Protein AF-A0A5E4M4L8-F1 (afdb_monomer)

pLDDT: mean 80.06, std 12.71, range [44.66, 93.12]

Radius of gyration: 20.58 Å; Cα contacts (8 Å, |Δi|>4): 94; chains: 1; bounding box: 74×21×53 Å

Solvent-accessible surface area (backbone atoms only — not comparable to full-atom values): 5946 Å² total; per-residue (Å²): 130,70,73,65,58,58,52,53,52,49,52,53,49,51,54,51,54,71,70,61,71,71,67,41,76,49,77,44,88,47,55,73,84,46,49,62,66,52,31,33,75,94,40,48,48,40,50,48,50,25,64,76,46,62,34,47,77,48,72,67,58,92,88,50,89,60,41,47,31,41,40,36,24,49,65,78,34,50,58,52,50,54,51,52,53,49,53,54,44,53,54,49,54,53,51,56,57,59,65,67,67,78,120

Secondary structure (DSSP, 8-state):
--HHHHHHHHHHHHHHHHHS---EEEEEE--HHHHHHHH-GGGHHHHHHHHHHT-EEEPPPTTS---EEEEEE-HHHHHHHHHHHHHHHHHHHHHHHHHHT--

Sequence (103 aa):
MSSSSDEEELLLLYAVIESRQKEKRIWLDVPVKYRRSIIGINGETVRKLCSTFKVQIVIPPKEEYENTIKITGPQQNLEQVVKEIKTLMENFDNKQALEIQVF

Structure (mmCIF, N/CA/C/O backbone):
data_AF-A0A5E4M4L8-F1
#
_entry.id   AF-A0A5E4M4L8-F1
#
loop_
_atom_site.group_PDB
_atom_site.id
_atom_site.type_symbol
_atom_site.label_atom_id
_atom_site.label_alt_id
_atom_site.label_comp_id
_atom_site.label_asym_id
_atom_site.label_entity_id
_atom_site.label_seq_id
_atom_site.pdbx_PDB_ins_code
_atom_site.Cartn_x
_atom_site.Cartn_y
_atom_site.Cartn_z
_atom_site.occupancy
_atom_site.B_iso_or_equiv
_atom_site.auth_seq_id
_atom_site.auth_comp_id
_atom_site.auth_asym_id
_atom_site.auth_atom_id
_atom_site.pdbx_PDB_model_num
ATOM 1 N N . MET A 1 1 ? -43.491 5.926 31.623 1.00 51.62 1 MET A N 1
ATOM 2 C CA . MET A 1 1 ? -42.213 5.284 32.010 1.00 51.62 1 MET A CA 1
ATOM 3 C C . MET A 1 1 ? -41.616 4.431 30.889 1.00 51.62 1 MET A C 1
ATOM 5 O O . MET A 1 1 ? -40.439 4.140 30.979 1.00 51.62 1 MET A O 1
ATOM 9 N N . SER A 1 2 ? -42.362 4.072 29.834 1.00 54.25 2 SER A N 1
ATOM 10 C CA . SER A 1 2 ? -41.852 3.278 28.700 1.00 54.25 2 SER A CA 1
ATOM 11 C C . SER A 1 2 ? -41.014 4.063 27.679 1.00 54.25 2 SER A C 1
ATOM 13 O O . SER A 1 2 ? -40.157 3.480 27.039 1.00 54.25 2 SER A O 1
ATOM 15 N N . SER A 1 3 ? -41.185 5.385 27.575 1.00 59.22 3 SER A N 1
ATOM 16 C CA . SER A 1 3 ? -40.551 6.191 26.518 1.00 59.22 3 SER A CA 1
ATOM 17 C C . SER A 1 3 ? -39.031 6.365 26.640 1.00 59.22 3 SER A C 1
ATOM 19 O O . SER A 1 3 ? -38.395 6.714 25.658 1.00 59.22 3 SER A O 1
ATOM 21 N N . SER A 1 4 ? -38.436 6.136 27.819 1.00 62.19 4 SER A N 1
ATOM 22 C CA . SER A 1 4 ? -36.994 6.353 28.030 1.00 62.19 4 SER A CA 1
ATOM 23 C C . SER A 1 4 ? -36.136 5.153 27.610 1.00 62.19 4 SER A C 1
ATOM 25 O O . SER A 1 4 ? -34.988 5.345 27.233 1.00 62.19 4 SER A O 1
ATOM 27 N N . SER A 1 5 ? -36.680 3.929 27.654 1.00 66.06 5 SER A N 1
ATOM 28 C CA . SER A 1 5 ? -35.957 2.721 27.217 1.00 66.06 5 SER A CA 1
ATOM 29 C C . SER A 1 5 ? -35.955 2.566 25.696 1.00 66.06 5 SER A C 1
ATOM 31 O O . SER A 1 5 ? -34.944 2.154 25.135 1.00 66.06 5 SER A O 1
ATOM 33 N N . ASP A 1 6 ? -37.040 2.969 25.025 1.00 70.44 6 ASP A N 1
ATOM 34 C CA . ASP A 1 6 ? -37.137 2.918 23.560 1.00 70.44 6 ASP A CA 1
ATOM 35 C C . ASP A 1 6 ? -36.150 3.901 22.888 1.00 70.44 6 ASP A C 1
ATOM 37 O O . ASP A 1 6 ? -35.571 3.604 21.841 1.00 70.44 6 ASP A O 1
ATOM 41 N N . GLU A 1 7 ? -35.904 5.066 23.503 1.00 73.25 7 GLU A N 1
ATOM 42 C CA . GLU A 1 7 ? -34.937 6.058 23.006 1.00 73.25 7 GLU A CA 1
ATOM 43 C C . GLU A 1 7 ? -33.472 5.615 23.192 1.00 73.25 7 GLU A C 1
ATOM 45 O O . GLU A 1 7 ? -32.638 5.868 22.317 1.00 73.25 7 GLU A O 1
ATOM 50 N N . GLU A 1 8 ? -33.151 4.904 24.280 1.00 73.25 8 GLU A N 1
ATOM 51 C CA . GLU A 1 8 ? -31.812 4.341 24.515 1.00 73.25 8 GLU A CA 1
ATOM 52 C C . GLU A 1 8 ? -31.487 3.188 23.549 1.00 73.25 8 GLU A C 1
ATOM 54 O O . GLU A 1 8 ? -30.372 3.117 23.021 1.00 73.25 8 GLU A O 1
ATOM 59 N N . GLU A 1 9 ? -32.464 2.326 23.244 1.00 71.62 9 GLU A N 1
ATOM 60 C CA . GLU A 1 9 ? -32.316 1.271 22.232 1.00 71.62 9 GLU A CA 1
ATOM 61 C C . GLU A 1 9 ? -32.138 1.847 20.819 1.00 71.62 9 GLU A C 1
ATOM 63 O O . GLU A 1 9 ? -31.307 1.354 20.048 1.00 71.62 9 GLU A O 1
ATOM 68 N N . LEU A 1 10 ? -32.852 2.930 20.486 1.00 68.00 10 LEU A N 1
ATOM 69 C CA . LEU A 1 10 ? -32.682 3.646 19.220 1.00 68.00 10 LEU A CA 1
ATOM 70 C C . LEU A 1 10 ? -31.296 4.293 19.105 1.00 68.00 10 LEU A C 1
ATOM 72 O O . LEU A 1 10 ? -30.683 4.205 18.042 1.00 68.00 10 LEU A O 1
ATOM 76 N N . LEU A 1 11 ? -30.762 4.886 20.177 1.00 70.69 11 LEU A N 1
ATOM 77 C CA . LEU A 1 11 ? -29.402 5.445 20.206 1.00 70.69 11 LEU A CA 1
ATOM 78 C C . LEU A 1 11 ? -28.327 4.374 19.979 1.00 70.69 11 LEU A C 1
ATOM 80 O O . LEU A 1 11 ? -27.392 4.591 19.204 1.00 70.69 11 LEU A O 1
ATOM 84 N N . LEU A 1 12 ? -28.475 3.202 20.600 1.00 72.06 12 LEU A N 1
ATOM 85 C CA . LEU A 1 12 ? -27.571 2.064 20.412 1.00 72.06 12 LEU A CA 1
ATOM 86 C C . LEU A 1 12 ? -27.657 1.508 18.988 1.00 72.06 12 LEU A C 1
ATOM 88 O O . LEU A 1 12 ? -26.629 1.217 18.375 1.00 72.06 12 LEU A O 1
ATOM 92 N N . LEU A 1 13 ? -28.861 1.425 18.421 1.00 70.31 13 LEU A N 1
ATOM 93 C CA . LEU A 1 13 ? -29.070 1.009 17.039 1.00 70.31 13 LEU A CA 1
ATOM 94 C C . LEU A 1 13 ? -28.488 2.024 16.043 1.00 70.31 13 LEU A C 1
ATOM 96 O O . LEU A 1 13 ? -27.814 1.611 15.103 1.00 70.31 13 LEU A O 1
ATOM 100 N N . TYR A 1 14 ? -28.666 3.331 16.257 1.00 68.44 14 TYR A N 1
ATOM 101 C CA . TYR A 1 14 ? -28.062 4.379 15.425 1.00 68.44 14 TYR A CA 1
ATOM 102 C C . TYR A 1 14 ? -26.532 4.368 15.503 1.00 68.44 14 TYR A C 1
ATOM 104 O O . TYR A 1 14 ? -25.881 4.409 14.461 1.00 68.44 14 TYR A O 1
ATOM 112 N N . ALA A 1 15 ? -25.949 4.215 16.695 1.00 70.38 15 ALA A N 1
ATOM 113 C CA . ALA A 1 15 ? -24.502 4.085 16.864 1.00 70.38 15 ALA A CA 1
ATOM 114 C C . ALA A 1 15 ? -23.952 2.816 16.186 1.00 70.38 15 ALA A C 1
ATOM 116 O O . ALA A 1 15 ? -22.898 2.856 15.545 1.00 70.38 15 ALA A O 1
ATOM 117 N N . VAL A 1 16 ? -24.681 1.695 16.260 1.00 68.81 16 VAL A N 1
ATOM 118 C CA . VAL A 1 16 ? -24.352 0.445 15.551 1.00 68.81 16 VAL A CA 1
ATOM 119 C C . VAL A 1 16 ? -24.503 0.607 14.035 1.00 68.81 16 VAL A C 1
ATOM 121 O O . VAL A 1 16 ? -23.692 0.071 13.285 1.00 68.81 16 VAL A O 1
ATOM 124 N N . ILE A 1 17 ? -25.495 1.357 13.552 1.00 66.88 17 ILE A N 1
ATOM 125 C CA . ILE A 1 17 ? -25.687 1.647 12.123 1.00 66.88 17 ILE A CA 1
ATOM 126 C C . ILE A 1 17 ? -24.587 2.582 11.596 1.00 66.88 17 ILE A C 1
ATOM 128 O O . ILE A 1 17 ? -24.052 2.329 10.519 1.00 66.88 17 ILE A O 1
ATOM 132 N N . GLU A 1 18 ? -24.181 3.607 12.350 1.00 64.56 18 GLU A N 1
ATOM 133 C CA . GLU A 1 18 ? -23.058 4.479 11.974 1.00 64.56 18 GLU A CA 1
ATOM 134 C C . GLU A 1 18 ? -21.716 3.736 11.958 1.00 64.56 18 GLU A C 1
ATOM 136 O O . GLU A 1 18 ? -20.867 4.004 11.105 1.00 64.56 18 GLU A O 1
ATOM 141 N N . SER A 1 19 ? -21.533 2.757 12.846 1.00 57.44 19 SER A N 1
ATOM 142 C CA . SER A 1 19 ? -20.346 1.894 12.852 1.00 57.44 19 SER A CA 1
ATOM 143 C C . SER A 1 19 ? -20.417 0.736 11.836 1.00 57.44 19 SER A C 1
ATOM 145 O O . SER A 1 19 ? -19.386 0.145 11.500 1.00 57.44 19 SER A O 1
ATOM 147 N N . ARG A 1 20 ? -21.589 0.456 11.243 1.00 58.09 20 ARG A N 1
ATOM 148 C CA . ARG A 1 20 ? -21.824 -0.584 10.217 1.00 58.09 20 ARG A CA 1
ATOM 149 C C . ARG A 1 20 ? -21.444 -0.153 8.788 1.00 58.09 20 ARG A C 1
ATOM 151 O O . ARG A 1 20 ? -22.239 -0.238 7.870 1.00 58.09 20 ARG A O 1
ATOM 158 N N . GLN A 1 21 ? -20.167 0.116 8.538 1.00 58.94 21 GLN A N 1
ATOM 159 C CA . GLN A 1 21 ? -19.573 0.012 7.187 1.00 58.94 21 GLN A CA 1
ATOM 160 C C . GLN A 1 21 ? -19.907 1.142 6.192 1.00 58.94 21 GLN A C 1
ATOM 162 O O . GLN A 1 21 ? -20.586 0.950 5.185 1.00 58.94 21 GLN A O 1
ATOM 167 N N . LYS A 1 22 ? -19.277 2.307 6.355 1.00 65.62 22 LYS A N 1
ATOM 168 C CA . LYS A 1 22 ? -18.886 3.082 5.168 1.00 65.62 22 LYS A CA 1
ATOM 169 C C . LYS A 1 22 ? -17.480 2.663 4.769 1.00 65.62 22 LYS A C 1
ATOM 171 O O . LYS A 1 22 ? -16.504 3.081 5.389 1.00 65.62 22 LYS A O 1
ATOM 176 N N . GLU A 1 23 ? -17.379 1.824 3.741 1.00 71.50 23 GLU A N 1
ATOM 177 C CA . GLU A 1 23 ? -16.117 1.634 3.030 1.00 71.50 23 GLU A CA 1
ATOM 178 C C . GLU A 1 23 ? -15.629 3.006 2.563 1.00 71.50 23 GLU A C 1
ATOM 180 O O . GLU A 1 23 ? -16.302 3.704 1.797 1.00 71.50 23 GLU A O 1
ATOM 185 N N . LYS A 1 24 ? -14.470 3.426 3.067 1.00 84.50 24 LYS A N 1
ATOM 186 C CA . LYS A 1 24 ? -13.851 4.673 2.634 1.00 84.50 24 LYS A CA 1
ATOM 187 C C . LYS A 1 24 ? -13.060 4.408 1.363 1.00 84.50 24 LYS A C 1
ATOM 189 O O . LYS A 1 24 ? -12.574 3.305 1.115 1.00 84.50 24 LYS A O 1
ATOM 194 N N . ARG A 1 25 ? -12.963 5.445 0.540 1.00 88.38 25 ARG A N 1
ATOM 195 C CA . ARG A 1 25 ? -12.202 5.441 -0.705 1.00 88.38 25 ARG A CA 1
ATOM 196 C C . ARG A 1 25 ? -11.174 6.544 -0.626 1.00 88.38 25 ARG A C 1
ATOM 198 O O . ARG A 1 25 ? -11.526 7.682 -0.327 1.00 88.38 25 ARG A O 1
ATOM 205 N N . ILE A 1 26 ? -9.928 6.197 -0.889 1.00 90.00 26 ILE A N 1
ATOM 206 C CA . ILE A 1 26 ? -8.821 7.143 -0.943 1.00 90.00 26 ILE A CA 1
ATOM 207 C C . ILE A 1 26 ? -8.121 7.024 -2.289 1.00 90.00 26 ILE A C 1
ATOM 209 O O . ILE A 1 26 ? -8.060 5.946 -2.888 1.00 90.00 26 ILE A O 1
ATOM 213 N N . TRP A 1 27 ? -7.598 8.154 -2.743 1.00 90.38 27 TRP A N 1
ATOM 214 C CA . TRP A 1 27 ? -6.779 8.254 -3.938 1.00 90.38 27 TRP A CA 1
ATOM 215 C C . TRP A 1 27 ? -5.352 8.515 -3.486 1.00 90.38 27 TRP A C 1
ATOM 217 O O . TRP A 1 27 ? -5.105 9.461 -2.737 1.00 90.38 27 TRP A O 1
ATOM 227 N N . LEU A 1 28 ? -4.435 7.642 -3.885 1.00 90.12 28 LEU A N 1
ATOM 228 C CA . LEU A 1 28 ? -3.019 7.770 -3.572 1.00 90.12 28 LEU A CA 1
ATOM 229 C C . LEU A 1 28 ? -2.261 8.070 -4.859 1.00 90.12 28 LEU A C 1
ATOM 231 O O . LEU A 1 28 ? -2.426 7.347 -5.838 1.00 90.12 28 LEU A O 1
ATOM 235 N N . ASP A 1 29 ? -1.434 9.111 -4.842 1.00 89.31 29 ASP A N 1
ATOM 236 C CA . ASP A 1 29 ? -0.550 9.432 -5.959 1.00 89.31 29 ASP A CA 1
ATOM 237 C C . ASP A 1 29 ? 0.637 8.456 -5.988 1.00 89.31 29 ASP A C 1
ATOM 239 O O . ASP A 1 29 ? 1.398 8.321 -5.028 1.00 89.31 29 ASP A O 1
ATOM 243 N N . VAL A 1 30 ? 0.730 7.715 -7.084 1.00 87.38 30 VAL A N 1
ATOM 244 C CA . VAL A 1 30 ? 1.651 6.620 -7.373 1.00 87.38 30 VAL A CA 1
ATOM 245 C C . VAL A 1 30 ? 2.144 6.757 -8.816 1.00 87.38 30 VAL A C 1
ATOM 247 O O . VAL A 1 30 ? 1.525 6.250 -9.765 1.00 87.38 30 VAL A O 1
ATOM 250 N N . PRO A 1 31 ? 3.322 7.374 -9.001 1.00 86.75 31 PRO A N 1
ATOM 2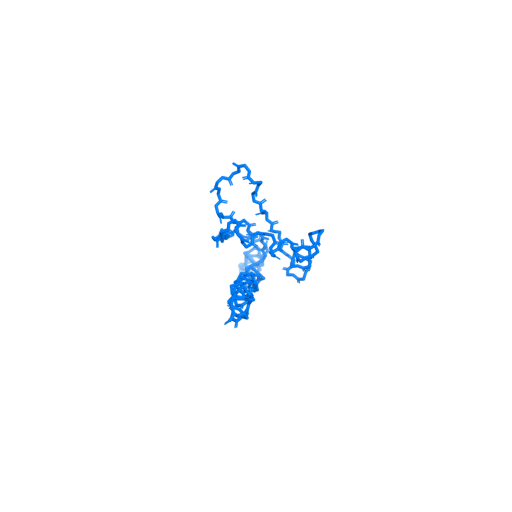51 C CA . PRO A 1 31 ? 3.953 7.471 -10.306 1.00 86.75 31 PRO A CA 1
ATOM 252 C C . PRO A 1 31 ? 4.083 6.112 -11.002 1.00 86.75 31 PRO A C 1
ATOM 254 O O . PRO A 1 31 ? 4.361 5.087 -10.369 1.00 86.75 31 PRO A O 1
ATOM 257 N N . VAL A 1 32 ? 3.953 6.109 -12.334 1.00 83.06 32 VAL A N 1
ATOM 258 C CA . VAL A 1 32 ? 4.000 4.896 -13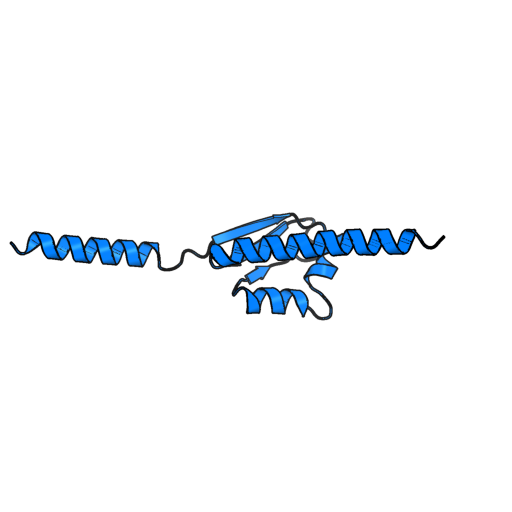.179 1.00 83.06 32 VAL A CA 1
ATOM 259 C C . VAL A 1 32 ? 5.208 4.001 -12.867 1.00 83.06 32 VAL A C 1
ATOM 261 O O . VAL A 1 32 ? 5.076 2.775 -12.869 1.00 83.06 32 VAL A O 1
ATOM 264 N N . LYS A 1 33 ? 6.365 4.597 -12.530 1.00 85.06 33 LYS A N 1
ATOM 265 C CA . LYS A 1 33 ? 7.600 3.869 -12.190 1.00 85.06 33 LYS A CA 1
ATOM 266 C C . LYS A 1 33 ? 7.430 2.873 -11.036 1.00 85.06 33 LYS A C 1
ATOM 268 O O . LYS A 1 33 ? 8.014 1.794 -11.082 1.00 85.06 33 LYS A O 1
ATOM 273 N N . TYR A 1 34 ? 6.580 3.179 -10.055 1.00 86.38 34 TYR A N 1
ATOM 274 C CA . TYR A 1 34 ? 6.374 2.326 -8.883 1.00 86.38 34 TYR A CA 1
ATOM 275 C C . TYR A 1 34 ? 5.261 1.294 -9.068 1.00 86.38 34 TYR A C 1
ATOM 277 O O . TYR A 1 34 ? 5.230 0.304 -8.337 1.00 86.38 34 TYR A O 1
ATOM 285 N N . ARG A 1 35 ? 4.366 1.461 -10.057 1.00 85.25 35 ARG A N 1
ATOM 286 C CA . ARG A 1 35 ? 3.225 0.546 -10.268 1.00 85.25 35 ARG A CA 1
ATOM 287 C C . ARG A 1 35 ? 3.677 -0.903 -10.425 1.00 85.25 35 ARG A C 1
ATOM 289 O O . ARG A 1 35 ? 3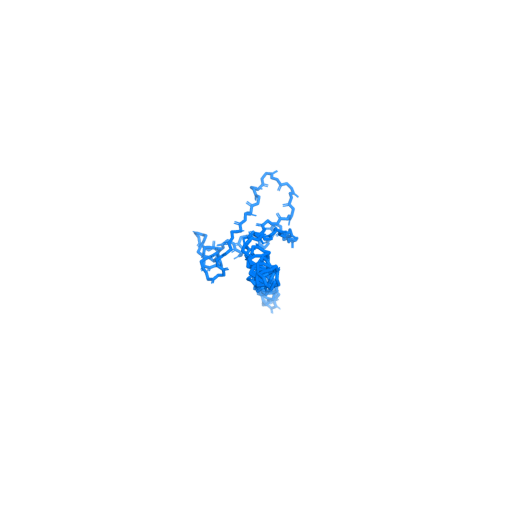.083 -1.797 -9.835 1.00 85.25 35 ARG A O 1
ATOM 296 N N . ARG A 1 36 ? 4.765 -1.139 -11.168 1.00 85.19 36 ARG A N 1
ATOM 297 C CA . ARG A 1 36 ? 5.329 -2.487 -11.354 1.00 85.19 36 ARG A CA 1
ATOM 298 C C . ARG A 1 36 ? 5.800 -3.103 -10.032 1.00 85.19 36 ARG A C 1
ATOM 300 O O . ARG A 1 36 ? 5.579 -4.290 -9.819 1.00 85.19 36 ARG A O 1
ATOM 307 N N . SER A 1 37 ? 6.403 -2.298 -9.156 1.00 86.88 37 SER A N 1
ATOM 308 C CA . SER A 1 37 ? 6.847 -2.729 -7.824 1.00 86.88 37 SER A CA 1
ATOM 309 C C . SER A 1 37 ? 5.656 -3.090 -6.926 1.00 86.88 37 SER A C 1
ATOM 311 O O . SER A 1 37 ? 5.648 -4.144 -6.296 1.00 86.88 37 SER A O 1
ATOM 313 N N . ILE A 1 38 ? 4.604 -2.262 -6.944 1.00 87.12 38 ILE A N 1
ATOM 314 C CA . ILE A 1 38 ? 3.392 -2.452 -6.130 1.00 87.12 38 ILE A CA 1
ATOM 315 C C . ILE A 1 38 ? 2.573 -3.663 -6.596 1.00 87.12 38 ILE A C 1
ATOM 317 O O . ILE A 1 38 ? 2.067 -4.418 -5.770 1.00 87.12 38 ILE A O 1
ATOM 321 N N . ILE A 1 39 ? 2.455 -3.882 -7.911 1.00 89.62 39 ILE A N 1
ATOM 322 C CA . ILE A 1 39 ? 1.816 -5.085 -8.468 1.00 89.62 39 ILE A CA 1
ATOM 323 C C . ILE A 1 39 ? 2.631 -6.325 -8.077 1.00 89.62 39 ILE A C 1
ATOM 325 O O . ILE A 1 39 ? 2.063 -7.324 -7.633 1.00 89.62 39 ILE A O 1
ATOM 329 N N . GLY A 1 40 ? 3.958 -6.243 -8.189 1.00 87.19 40 GLY A N 1
ATOM 330 C CA . GLY A 1 40 ? 4.857 -7.369 -7.975 1.00 87.19 40 GLY A CA 1
ATOM 331 C C . GLY A 1 40 ? 4.818 -8.380 -9.122 1.00 87.19 40 GLY A C 1
ATOM 332 O O . GLY A 1 40 ? 4.156 -8.190 -10.147 1.00 87.19 40 GLY A O 1
ATOM 333 N N . ILE A 1 41 ? 5.546 -9.481 -8.955 1.00 88.50 41 ILE A N 1
ATOM 334 C CA . ILE A 1 41 ? 5.589 -10.568 -9.939 1.00 88.50 41 ILE A CA 1
ATOM 335 C C . ILE A 1 41 ? 4.204 -11.228 -9.975 1.00 88.50 41 ILE A C 1
ATOM 337 O O . ILE A 1 41 ? 3.662 -11.596 -8.938 1.00 88.50 41 ILE A O 1
ATOM 341 N N . ASN A 1 42 ? 3.592 -11.327 -11.160 1.00 87.81 42 ASN A N 1
ATOM 342 C CA . ASN A 1 42 ? 2.256 -11.913 -11.360 1.00 87.81 42 ASN A CA 1
ATOM 343 C C . ASN A 1 42 ? 1.130 -11.326 -10.478 1.00 87.81 42 ASN A C 1
ATOM 345 O O . ASN A 1 42 ? 0.117 -11.989 -10.236 1.00 87.81 42 ASN A O 1
ATOM 349 N N . GLY A 1 43 ? 1.280 -10.089 -9.992 1.00 87.94 43 GLY A N 1
ATOM 350 C CA . GLY A 1 43 ? 0.294 -9.470 -9.105 1.00 87.94 43 GLY A CA 1
ATOM 351 C C . GLY A 1 43 ? 0.308 -10.006 -7.670 1.00 87.94 43 GLY A C 1
ATOM 352 O O . GLY A 1 43 ? -0.658 -9.791 -6.940 1.00 87.94 43 GLY A O 1
ATOM 353 N N . GLU A 1 44 ? 1.346 -10.736 -7.260 1.00 92.56 44 GLU A N 1
ATOM 354 C CA . GLU A 1 44 ? 1.423 -11.343 -5.929 1.00 92.56 44 GLU A CA 1
ATOM 355 C C . GLU A 1 44 ? 1.425 -10.291 -4.814 1.00 92.56 44 GLU A C 1
ATOM 357 O O . GLU A 1 44 ? 0.645 -10.403 -3.868 1.00 92.56 44 GLU A O 1
ATOM 362 N N . THR A 1 45 ? 2.233 -9.236 -4.948 1.00 91.06 45 THR A N 1
ATOM 363 C CA . THR A 1 45 ? 2.347 -8.176 -3.937 1.00 91.06 45 THR A CA 1
ATOM 364 C C . THR A 1 45 ? 1.008 -7.480 -3.722 1.00 91.06 45 THR A C 1
ATOM 366 O O . THR A 1 45 ? 0.524 -7.420 -2.592 1.00 91.06 45 THR A O 1
ATOM 369 N N . VAL A 1 46 ? 0.353 -7.020 -4.794 1.00 91.25 46 VAL A N 1
ATOM 370 C CA . VAL A 1 46 ? -0.945 -6.339 -4.672 1.00 91.25 46 VAL A CA 1
ATOM 371 C C . VAL A 1 46 ? -2.029 -7.275 -4.130 1.00 91.25 46 VAL A C 1
ATOM 373 O O . VAL A 1 46 ? -2.815 -6.863 -3.281 1.00 91.25 46 VAL A O 1
ATOM 376 N N . ARG A 1 47 ? -2.043 -8.559 -4.524 1.00 92.50 47 ARG A N 1
ATOM 377 C CA . ARG A 1 47 ? -2.976 -9.556 -3.966 1.00 92.50 47 ARG A CA 1
ATOM 378 C C . ARG A 1 47 ? -2.741 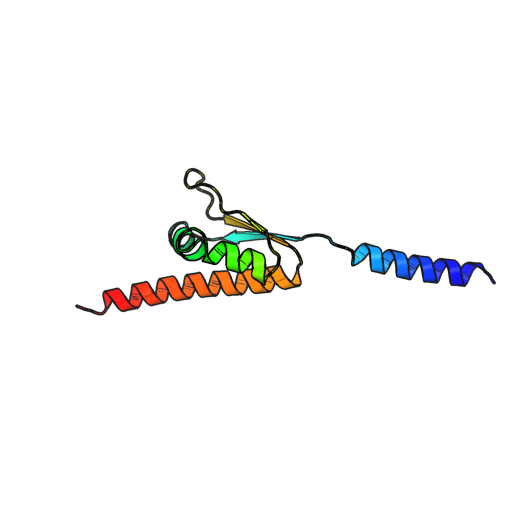-9.785 -2.478 1.00 92.50 47 ARG A C 1
ATOM 380 O O . ARG A 1 47 ? -3.707 -9.858 -1.720 1.00 92.50 47 ARG A O 1
ATOM 387 N N . LYS A 1 48 ? -1.479 -9.854 -2.049 1.00 93.12 48 LYS A N 1
ATOM 388 C CA . LYS A 1 48 ? -1.107 -9.982 -0.639 1.00 93.12 48 LYS A CA 1
ATOM 389 C C . LYS A 1 48 ? -1.553 -8.763 0.159 1.00 93.12 48 LYS A C 1
ATOM 391 O O . LYS A 1 48 ? -2.122 -8.947 1.230 1.00 93.12 48 LYS A O 1
ATOM 396 N N . LEU A 1 49 ? -1.374 -7.548 -0.364 1.00 91.94 49 LEU A N 1
ATOM 397 C CA . LEU A 1 49 ? -1.862 -6.317 0.269 1.00 91.94 49 LEU A CA 1
ATOM 398 C C . LEU A 1 49 ? -3.390 -6.333 0.400 1.00 91.94 49 LEU A C 1
ATOM 400 O O . LEU A 1 49 ? -3.915 -6.147 1.497 1.00 91.94 49 LEU A O 1
ATOM 404 N N . CYS A 1 50 ? -4.105 -6.642 -0.685 1.00 92.00 50 CYS A N 1
ATOM 405 C CA . CYS A 1 50 ? -5.564 -6.735 -0.673 1.00 92.00 50 CYS A CA 1
ATOM 406 C C . CYS A 1 50 ? -6.068 -7.774 0.342 1.00 92.00 50 CYS A C 1
ATOM 408 O O . CYS A 1 50 ? -6.975 -7.484 1.119 1.00 92.00 50 CYS A O 1
ATOM 410 N N . SER A 1 51 ? -5.460 -8.964 0.384 1.00 92.38 51 SER A N 1
ATOM 411 C CA . SER A 1 51 ? -5.858 -10.040 1.301 1.00 92.38 51 SER A CA 1
ATOM 412 C C . SER A 1 51 ? -5.502 -9.744 2.760 1.00 92.38 51 SER A C 1
ATOM 414 O O . SER A 1 51 ? -6.316 -9.989 3.645 1.00 92.38 51 SER A O 1
ATOM 416 N N . THR A 1 52 ? -4.299 -9.225 3.021 1.00 93.00 52 THR A N 1
ATOM 417 C CA . THR A 1 52 ? -3.806 -8.932 4.380 1.00 93.00 52 THR A CA 1
ATOM 418 C C . THR A 1 52 ? -4.633 -7.835 5.030 1.00 93.00 52 THR A C 1
ATOM 420 O O . THR A 1 52 ? -5.080 -7.970 6.165 1.00 93.00 52 THR A O 1
ATOM 423 N N . PHE A 1 53 ? -4.877 -6.761 4.284 1.00 91.00 53 PHE A N 1
ATOM 424 C CA . PHE A 1 53 ? -5.543 -5.575 4.799 1.00 91.00 53 PHE A CA 1
ATOM 425 C C . PHE A 1 53 ? -7.038 -5.540 4.467 1.00 91.00 53 PHE A C 1
ATOM 427 O O . PHE A 1 53 ? -7.707 -4.565 4.789 1.00 91.00 53 PHE A O 1
ATOM 434 N N . LYS A 1 54 ? -7.603 -6.579 3.839 1.00 89.88 54 LYS A N 1
ATOM 435 C CA . LYS A 1 54 ? -9.015 -6.615 3.410 1.00 89.88 54 LYS A CA 1
ATOM 436 C C . LYS A 1 54 ? -9.439 -5.329 2.682 1.00 89.88 54 LYS A C 1
ATOM 438 O O . LYS A 1 54 ? -10.496 -4.764 2.959 1.00 89.88 54 LYS A O 1
ATOM 443 N N . VAL A 1 55 ? -8.575 -4.841 1.797 1.00 91.69 55 VAL A N 1
ATOM 444 C CA . VAL A 1 55 ? -8.827 -3.663 0.959 1.00 91.69 55 VAL A CA 1
ATOM 445 C C . VAL A 1 55 ? -8.880 -4.069 -0.506 1.00 91.69 55 VAL A C 1
ATOM 447 O O . VAL A 1 55 ? -8.320 -5.087 -0.908 1.00 91.69 55 VAL A O 1
ATOM 450 N N . GLN A 1 56 ? 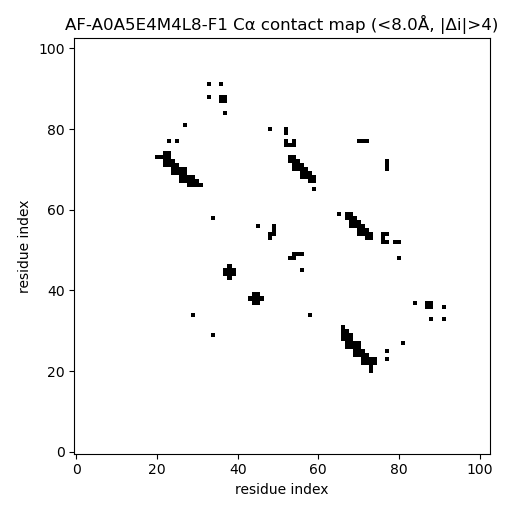-9.500 -3.231 -1.321 1.00 91.81 56 GLN A N 1
ATOM 451 C CA . GLN A 1 56 ? -9.477 -3.336 -2.768 1.00 91.81 56 GLN A CA 1
ATOM 452 C C . GLN A 1 56 ? -8.611 -2.218 -3.346 1.00 91.81 56 GLN A C 1
ATOM 454 O O . GLN A 1 56 ? -8.930 -1.038 -3.191 1.00 91.81 56 GLN A O 1
ATOM 459 N N . ILE A 1 57 ? -7.534 -2.596 -4.031 1.00 91.56 57 ILE A N 1
ATOM 460 C CA . ILE A 1 57 ? -6.645 -1.675 -4.743 1.00 91.56 57 ILE A CA 1
ATOM 461 C C . ILE A 1 57 ? -6.957 -1.773 -6.237 1.00 91.56 57 ILE A C 1
ATOM 463 O O . ILE A 1 57 ? -6.847 -2.844 -6.832 1.00 91.56 57 ILE A O 1
ATOM 467 N N . VAL A 1 58 ? -7.346 -0.654 -6.840 1.00 89.75 58 VAL A N 1
ATOM 468 C CA . VAL A 1 58 ? -7.581 -0.512 -8.278 1.00 89.75 58 VAL A CA 1
ATOM 469 C C . VAL A 1 58 ? -6.467 0.352 -8.845 1.00 89.75 58 VAL A C 1
ATOM 471 O O . VAL A 1 58 ? -6.298 1.508 -8.455 1.00 89.75 58 VAL A O 1
ATOM 474 N N . ILE A 1 59 ? -5.691 -0.242 -9.746 1.00 87.25 59 ILE A N 1
ATOM 475 C CA . ILE A 1 59 ? -4.598 0.422 -10.450 1.00 87.25 59 ILE A CA 1
ATOM 476 C C . ILE A 1 59 ? -5.104 0.722 -11.862 1.00 87.25 59 ILE A C 1
ATOM 478 O O . ILE A 1 59 ? -5.529 -0.223 -12.535 1.00 87.25 59 ILE A O 1
ATOM 482 N N . PRO A 1 60 ? -5.083 1.989 -12.310 1.00 84.75 60 PRO A N 1
ATOM 483 C CA . PRO A 1 60 ? -5.543 2.335 -13.645 1.00 84.75 60 PRO A CA 1
ATOM 484 C C . PRO A 1 60 ? -4.660 1.679 -14.722 1.00 84.75 60 PRO A C 1
ATOM 486 O O . PRO A 1 60 ? -3.452 1.470 -14.499 1.00 84.75 60 PRO A O 1
ATOM 489 N N . PRO A 1 61 ? -5.241 1.327 -15.884 1.00 79.81 61 PRO A N 1
ATOM 490 C CA . PRO A 1 61 ? -4.501 0.789 -17.019 1.00 79.81 61 PRO A CA 1
ATOM 491 C C . PRO A 1 61 ? -3.385 1.740 -17.474 1.00 79.81 61 PRO A C 1
ATOM 493 O O . PRO A 1 61 ? -3.394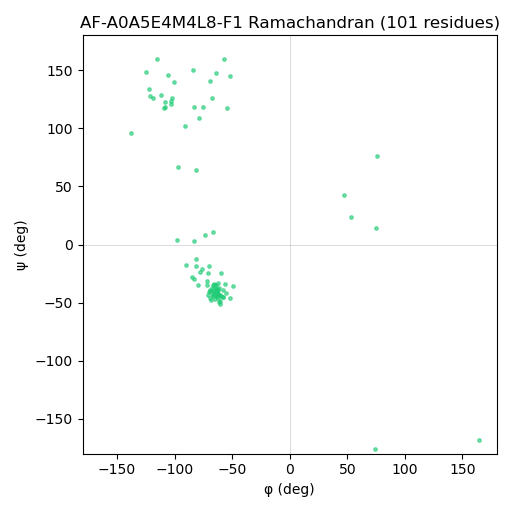 2.937 -17.202 1.00 79.81 61 PRO A O 1
ATOM 496 N N . LYS A 1 62 ? -2.392 1.200 -18.192 1.00 70.31 62 LYS A N 1
ATOM 497 C CA . LYS A 1 62 ? -1.236 1.978 -18.684 1.00 70.31 62 LYS A CA 1
ATOM 498 C C . LYS A 1 62 ? -1.613 3.135 -19.615 1.00 70.31 62 LYS A C 1
ATOM 500 O O . LYS A 1 62 ? -0.823 4.060 -19.755 1.00 70.31 62 LYS A O 1
ATOM 505 N N . GLU A 1 63 ? -2.762 3.036 -20.271 1.00 70.94 63 GLU A N 1
ATOM 506 C CA . GLU A 1 63 ? -3.275 4.022 -21.226 1.00 70.94 63 GLU A CA 1
ATOM 507 C C . GLU A 1 63 ? -3.843 5.264 -20.527 1.00 70.94 63 GLU A C 1
ATOM 509 O O . GLU A 1 63 ? -3.890 6.341 -21.117 1.00 70.94 63 GLU A O 1
ATOM 514 N N . GLU A 1 64 ? -4.207 5.142 -19.248 1.00 70.81 64 GLU A N 1
ATOM 515 C CA . GLU A 1 64 ? -4.585 6.277 -18.420 1.00 70.81 64 GLU A CA 1
ATOM 516 C C . GLU A 1 64 ? -3.320 6.940 -17.857 1.00 70.81 64 GLU A C 1
ATOM 518 O O . GLU A 1 6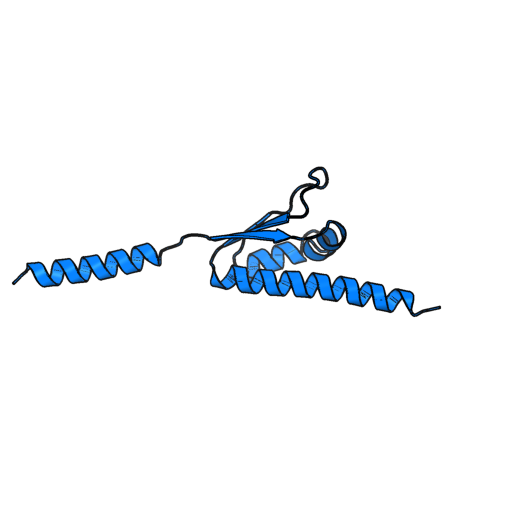4 ? -2.562 6.357 -17.074 1.00 70.81 64 GLU A O 1
ATOM 523 N N . TYR A 1 65 ? -3.120 8.212 -18.218 1.00 64.06 65 TYR A N 1
ATOM 524 C CA . TYR A 1 65 ? -2.089 9.100 -17.657 1.00 64.06 65 TYR A CA 1
ATOM 525 C C . TYR A 1 65 ? -2.318 9.436 -16.172 1.00 64.06 65 TYR A C 1
ATOM 527 O O . TYR A 1 65 ? -1.668 10.318 -15.612 1.00 64.06 65 TYR A O 1
ATOM 535 N N . GLU A 1 66 ? -3.251 8.749 -15.521 1.00 73.50 66 GLU A N 1
ATOM 536 C CA . GLU A 1 66 ? -3.613 8.984 -14.139 1.00 73.50 66 GLU A CA 1
ATOM 537 C C . GLU A 1 66 ? -2.573 8.347 -13.228 1.00 73.50 66 GLU A C 1
ATOM 539 O O . GLU A 1 66 ? -2.491 7.127 -13.126 1.00 73.50 66 GLU A O 1
ATOM 544 N N . ASN A 1 67 ? -1.753 9.163 -12.563 1.00 82.31 67 ASN A N 1
ATOM 545 C CA . ASN A 1 67 ? -0.786 8.692 -11.568 1.00 82.31 67 ASN A CA 1
ATOM 546 C C . ASN A 1 67 ? -1.442 8.260 -10.255 1.00 82.31 67 ASN A C 1
ATOM 548 O O . ASN A 1 67 ? -0.745 7.962 -9.306 1.00 82.31 67 ASN A O 1
ATOM 552 N N . THR A 1 68 ? -2.762 8.176 -10.169 1.00 86.88 68 THR A N 1
ATOM 553 C CA . THR A 1 68 ? -3.458 7.848 -8.930 1.00 86.88 68 THR A CA 1
ATOM 554 C C . THR A 1 68 ? -3.887 6.384 -8.909 1.00 86.88 68 THR A C 1
ATOM 556 O O . THR A 1 68 ? -4.346 5.830 -9.900 1.00 86.88 68 THR A O 1
ATOM 559 N N . ILE A 1 69 ? -3.752 5.725 -7.758 1.00 89.88 69 ILE A N 1
ATOM 560 C CA . ILE A 1 69 ? -4.413 4.442 -7.495 1.00 89.88 69 ILE A CA 1
ATOM 561 C C . ILE A 1 69 ? -5.570 4.666 -6.536 1.00 89.88 69 ILE A C 1
ATOM 563 O O . ILE A 1 69 ? -5.503 5.498 -5.624 1.00 89.88 69 ILE A O 1
ATOM 567 N N . LYS A 1 70 ? -6.628 3.885 -6.714 1.00 91.00 70 LYS A N 1
ATOM 568 C CA . LYS A 1 70 ? -7.813 3.944 -5.867 1.00 91.00 70 LYS A CA 1
ATOM 569 C C . LYS A 1 70 ? -7.788 2.794 -4.877 1.00 91.00 70 LYS A C 1
ATOM 571 O O . LYS A 1 70 ? -7.716 1.634 -5.273 1.00 91.00 70 LYS A O 1
ATOM 576 N N . ILE A 1 71 ? -7.902 3.110 -3.592 1.00 92.31 71 ILE A N 1
ATOM 577 C CA . ILE A 1 71 ? -7.934 2.117 -2.516 1.00 92.31 71 ILE A CA 1
ATOM 578 C C . ILE A 1 71 ? -9.273 2.243 -1.795 1.00 92.31 71 ILE A C 1
ATOM 580 O O . ILE A 1 71 ? -9.663 3.334 -1.379 1.00 92.31 71 ILE A O 1
ATOM 584 N N . THR A 1 72 ? -9.993 1.131 -1.679 1.00 90.88 72 THR A N 1
ATOM 585 C CA . THR A 1 72 ? -11.313 1.054 -1.040 1.00 90.88 72 THR A CA 1
ATOM 586 C C . THR A 1 72 ? -11.276 0.042 0.095 1.00 90.88 72 THR A C 1
ATOM 588 O O . THR A 1 72 ? -10.747 -1.053 -0.083 1.00 90.88 72 THR A O 1
ATOM 591 N N . GLY A 1 73 ? -11.818 0.389 1.259 1.00 89.94 73 GLY A N 1
ATOM 592 C CA . GLY A 1 73 ? -11.872 -0.537 2.385 1.00 89.94 73 GLY A CA 1
ATOM 593 C C . GLY A 1 73 ? -12.172 0.130 3.728 1.00 89.94 73 GLY A C 1
ATOM 594 O O . GLY A 1 73 ? -12.563 1.303 3.777 1.00 89.94 73 GLY A O 1
ATOM 595 N N . PRO A 1 74 ? -12.007 -0.609 4.836 1.00 88.50 74 PRO A N 1
ATOM 596 C CA . PRO A 1 74 ? -12.200 -0.070 6.175 1.00 88.50 74 PRO A CA 1
ATOM 597 C C . PRO A 1 74 ? -11.097 0.938 6.515 1.00 88.50 74 PRO A C 1
ATOM 599 O O . PRO A 1 74 ? -9.926 0.725 6.204 1.00 88.50 74 PRO A O 1
ATOM 602 N N . GLN A 1 75 ? -11.468 2.032 7.186 1.00 85.44 75 GLN A N 1
ATOM 603 C CA . GLN A 1 75 ? -10.573 3.165 7.451 1.00 85.44 75 GLN A CA 1
ATOM 604 C C . GLN A 1 75 ? -9.240 2.756 8.093 1.00 85.44 75 GLN A C 1
ATOM 606 O O . GLN A 1 75 ? -8.188 3.193 7.637 1.00 85.44 75 GLN A O 1
ATOM 611 N N . GLN A 1 76 ? -9.291 1.895 9.112 1.00 86.88 76 GLN A N 1
ATOM 612 C CA . GLN A 1 76 ? -8.101 1.429 9.828 1.00 86.88 76 GLN A CA 1
ATOM 613 C C . GLN A 1 76 ? -7.097 0.754 8.886 1.00 86.88 76 GLN A C 1
ATOM 615 O O . GLN A 1 76 ? -5.893 0.979 8.981 1.00 86.88 76 GLN A O 1
ATOM 620 N N . ASN A 1 77 ? -7.597 -0.016 7.921 1.00 89.94 77 ASN A N 1
ATOM 621 C CA . ASN A 1 77 ? -6.746 -0.768 7.012 1.00 89.94 77 ASN A CA 1
ATOM 622 C C . ASN A 1 77 ? -6.259 0.099 5.848 1.00 89.94 77 ASN A C 1
ATOM 624 O O . ASN A 1 77 ? -5.155 -0.113 5.357 1.00 89.94 77 ASN A O 1
ATOM 628 N N . LEU A 1 78 ? -7.038 1.103 5.428 1.00 90.06 78 LEU A N 1
ATOM 629 C CA . LEU A 1 78 ? -6.602 2.072 4.418 1.00 90.06 78 LEU A CA 1
ATOM 630 C C . LEU A 1 78 ? -5.325 2.794 4.854 1.00 90.06 78 LEU A C 1
ATOM 632 O O . LEU A 1 78 ? -4.387 2.902 4.069 1.00 90.06 78 LEU A O 1
ATOM 636 N N . GLU A 1 79 ? -5.261 3.249 6.106 1.00 89.81 79 GLU A N 1
ATOM 637 C CA . GLU A 1 79 ? -4.077 3.935 6.637 1.00 89.81 79 GLU A CA 1
ATOM 638 C C . GLU A 1 79 ? -2.843 3.024 6.661 1.00 89.81 79 GLU A C 1
ATOM 640 O O . GLU A 1 79 ? -1.744 3.458 6.308 1.00 89.81 79 GLU A O 1
ATOM 645 N N . GLN A 1 80 ? -3.020 1.753 7.031 1.00 91.75 80 GLN A N 1
ATOM 646 C CA . GLN A 1 80 ? -1.938 0.767 7.027 1.00 91.75 80 GLN A CA 1
ATOM 647 C C . GLN A 1 80 ? -1.448 0.459 5.608 1.00 91.75 80 GLN A C 1
ATOM 649 O O . GLN A 1 80 ? -0.245 0.474 5.360 1.00 91.75 80 GLN A O 1
ATOM 654 N N . VAL A 1 81 ? -2.366 0.263 4.660 1.00 92.25 81 VAL A N 1
ATOM 655 C CA . VAL A 1 81 ? -2.033 -0.015 3.254 1.00 92.25 81 VAL A CA 1
ATOM 656 C C . VAL A 1 81 ? -1.296 1.155 2.622 1.00 92.25 81 VAL A C 1
ATOM 658 O O . VAL A 1 81 ? -0.330 0.945 1.896 1.00 92.25 81 VAL A O 1
ATOM 661 N N . VAL A 1 82 ? -1.716 2.391 2.896 1.00 92.06 82 VAL A N 1
ATOM 662 C CA . VAL A 1 82 ? -1.026 3.583 2.382 1.00 92.06 82 VAL A CA 1
ATOM 663 C C . VAL A 1 82 ? 0.408 3.645 2.887 1.00 92.06 82 VAL A C 1
ATOM 665 O O . VAL A 1 82 ? 1.304 3.950 2.104 1.00 92.06 82 VAL A O 1
ATOM 668 N N . LYS A 1 83 ? 0.636 3.359 4.175 1.00 92.38 83 LYS A N 1
ATOM 669 C CA . LYS A 1 83 ? 1.992 3.308 4.738 1.00 92.38 83 LYS A CA 1
ATOM 670 C C . LYS A 1 83 ? 2.830 2.240 4.043 1.00 92.38 83 LYS A C 1
ATOM 672 O O . LYS A 1 83 ? 3.912 2.556 3.569 1.00 92.38 83 LYS A O 1
ATOM 677 N N . GLU A 1 84 ? 2.292 1.034 3.894 1.00 91.75 84 GLU A N 1
ATOM 678 C CA . GLU A 1 84 ? 2.991 -0.074 3.239 1.00 91.75 84 GLU A CA 1
ATOM 679 C C . GLU A 1 84 ? 3.347 0.253 1.779 1.00 91.75 84 GLU A C 1
ATOM 681 O O . GLU A 1 84 ? 4.475 0.043 1.340 1.00 91.75 84 GLU A O 1
ATOM 686 N N . ILE A 1 85 ? 2.414 0.848 1.027 1.00 90.81 85 ILE A N 1
ATOM 687 C CA . ILE A 1 85 ? 2.656 1.267 -0.359 1.00 90.81 85 ILE A CA 1
ATOM 688 C C . ILE A 1 85 ? 3.745 2.345 -0.433 1.00 90.81 85 ILE A C 1
ATOM 690 O O . ILE A 1 85 ? 4.599 2.273 -1.316 1.00 90.81 85 ILE A O 1
ATOM 694 N N . LYS A 1 86 ? 3.764 3.314 0.491 1.00 90.50 86 LYS A N 1
ATOM 695 C CA . LYS A 1 86 ? 4.835 4.322 0.564 1.00 90.50 86 LYS A CA 1
ATOM 696 C C . LYS A 1 86 ? 6.191 3.687 0.863 1.00 90.50 86 LYS A C 1
ATOM 698 O O . LYS A 1 86 ? 7.159 3.984 0.174 1.00 90.50 86 LYS A O 1
ATOM 703 N N . THR A 1 87 ? 6.251 2.750 1.805 1.00 90.38 87 THR A N 1
ATOM 704 C CA . THR A 1 87 ? 7.479 2.002 2.101 1.00 90.38 87 THR A CA 1
ATOM 705 C C . THR A 1 87 ? 7.961 1.199 0.889 1.00 90.38 87 THR A C 1
ATOM 707 O O . THR A 1 87 ? 9.159 1.146 0.620 1.00 90.38 87 THR A O 1
ATOM 710 N N . LEU A 1 88 ? 7.056 0.621 0.090 1.00 88.25 88 LEU A N 1
ATOM 711 C CA . LEU A 1 88 ? 7.420 -0.041 -1.171 1.00 88.25 88 LEU A CA 1
ATOM 712 C C . LEU A 1 88 ? 8.004 0.929 -2.211 1.00 88.25 88 LEU A C 1
ATOM 714 O O . LEU A 1 88 ? 8.893 0.531 -2.967 1.00 88.25 88 LEU A O 1
ATOM 718 N N . MET A 1 89 ? 7.530 2.178 -2.260 1.00 87.88 89 MET A N 1
ATOM 719 C CA . MET A 1 89 ? 8.100 3.217 -3.129 1.00 87.88 89 MET A CA 1
ATOM 720 C C . MET A 1 89 ? 9.498 3.625 -2.668 1.00 87.88 89 MET A C 1
ATOM 722 O O . MET A 1 89 ? 10.424 3.628 -3.475 1.00 87.88 89 MET A O 1
ATOM 726 N N . GLU A 1 90 ? 9.670 3.895 -1.374 1.00 87.94 90 GLU A N 1
ATOM 727 C CA . GLU A 1 90 ? 10.968 4.250 -0.788 1.00 87.94 90 GLU A CA 1
ATOM 728 C C . GLU A 1 90 ? 11.995 3.131 -0.994 1.00 87.94 90 GLU A C 1
ATOM 730 O O . GLU A 1 90 ? 13.118 3.376 -1.426 1.00 87.94 90 GLU A O 1
ATOM 735 N N . ASN A 1 91 ? 11.599 1.874 -0.774 1.00 86.81 91 ASN A N 1
ATOM 736 C CA . ASN A 1 91 ? 12.452 0.713 -1.021 1.00 86.81 91 ASN A CA 1
ATOM 737 C C . ASN A 1 91 ? 12.852 0.574 -2.494 1.00 86.81 91 ASN A C 1
ATOM 739 O O . ASN A 1 91 ? 13.946 0.091 -2.789 1.00 86.81 91 ASN A O 1
ATOM 743 N N . PHE A 1 92 ? 11.976 0.965 -3.420 1.00 84.75 92 PHE A N 1
ATOM 744 C CA . PHE A 1 92 ? 12.284 0.965 -4.846 1.00 84.75 92 PHE A CA 1
ATOM 745 C C . PHE A 1 92 ? 13.325 2.035 -5.193 1.00 84.75 92 PHE A C 1
ATOM 747 O O . PHE A 1 92 ? 14.297 1.718 -5.878 1.00 84.75 92 PHE A O 1
ATOM 754 N N . ASP A 1 93 ? 13.168 3.261 -4.687 1.00 83.31 93 ASP A N 1
ATOM 755 C CA . ASP A 1 93 ? 14.148 4.331 -4.909 1.00 83.31 93 ASP A CA 1
ATOM 756 C C . ASP A 1 93 ? 15.501 3.996 -4.251 1.00 83.31 93 ASP A C 1
ATOM 758 O O . ASP A 1 93 ? 16.546 4.141 -4.884 1.00 83.31 93 ASP A O 1
ATOM 762 N N . ASN A 1 94 ? 15.496 3.449 -3.029 1.00 80.00 94 ASN A N 1
ATOM 763 C CA . ASN A 1 94 ? 16.712 3.019 -2.331 1.00 80.00 94 ASN A CA 1
ATOM 764 C C . ASN A 1 94 ? 17.447 1.889 -3.069 1.00 80.00 94 ASN A C 1
ATOM 766 O O . ASN A 1 94 ? 18.673 1.912 -3.167 1.00 80.00 94 ASN A O 1
ATOM 770 N N . LYS A 1 95 ? 16.723 0.903 -3.618 1.00 73.38 95 LYS A N 1
ATOM 771 C CA . LYS A 1 95 ? 17.337 -0.157 -4.435 1.00 73.38 95 LYS A CA 1
ATOM 772 C C . LYS A 1 95 ? 17.957 0.390 -5.717 1.00 73.38 95 LYS A C 1
ATOM 774 O O . LYS A 1 95 ? 19.062 -0.022 -6.052 1.00 73.38 95 LYS A O 1
ATOM 779 N N . GLN A 1 96 ? 17.291 1.326 -6.398 1.00 65.19 96 GLN A N 1
ATOM 780 C CA . GLN A 1 96 ? 17.872 1.970 -7.580 1.00 65.19 96 GLN A CA 1
ATOM 781 C C . GLN A 1 96 ? 19.131 2.775 -7.245 1.00 65.19 96 GLN A C 1
ATOM 783 O O . GLN A 1 96 ? 20.086 2.755 -8.014 1.00 65.19 96 GLN A O 1
ATOM 788 N N . ALA A 1 97 ? 19.162 3.456 -6.098 1.00 63.06 97 ALA A N 1
ATOM 789 C CA . ALA A 1 97 ? 20.326 4.233 -5.680 1.00 63.06 97 ALA A CA 1
ATOM 790 C C . ALA A 1 97 ? 21.567 3.357 -5.414 1.00 63.06 97 ALA A C 1
ATOM 792 O O . ALA A 1 97 ? 22.683 3.770 -5.722 1.00 63.06 97 ALA A O 1
ATOM 793 N N . LEU A 1 98 ? 21.379 2.140 -4.889 1.00 61.19 98 LEU A N 1
ATOM 794 C CA . LEU A 1 98 ? 22.474 1.200 -4.618 1.00 61.19 98 LEU A CA 1
ATOM 795 C C . LEU A 1 98 ? 23.078 0.592 -5.893 1.00 61.19 98 LEU A C 1
ATOM 797 O O . LEU A 1 98 ? 24.275 0.323 -5.922 1.00 61.19 98 LEU A O 1
ATOM 801 N N . GLU A 1 99 ? 22.290 0.405 -6.955 1.00 54.78 99 GLU A N 1
ATOM 802 C CA . GLU A 1 99 ? 22.802 -0.128 -8.229 1.00 54.78 99 GLU A CA 1
ATOM 803 C C . GLU A 1 99 ? 23.696 0.871 -8.979 1.00 54.78 99 GLU A C 1
ATOM 8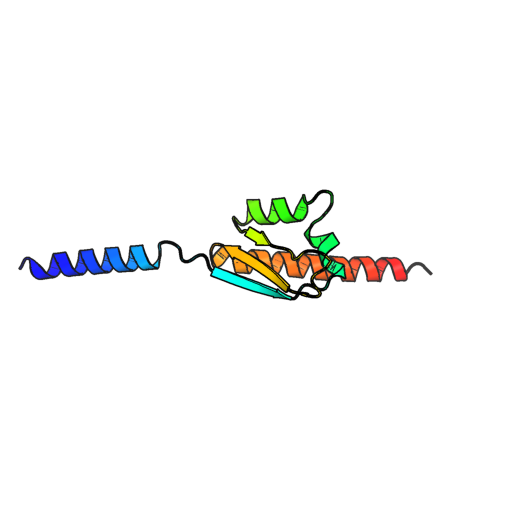05 O O . GLU A 1 99 ? 24.563 0.463 -9.747 1.00 54.78 99 GLU A O 1
ATOM 810 N N . ILE A 1 100 ? 23.539 2.175 -8.735 1.00 57.25 100 ILE A N 1
ATOM 811 C CA . ILE A 1 100 ? 24.320 3.218 -9.419 1.00 57.25 100 ILE A CA 1
ATOM 812 C C . ILE A 1 100 ? 25.714 3.398 -8.785 1.00 57.25 100 ILE A C 1
ATOM 814 O O . ILE A 1 100 ? 26.618 3.917 -9.432 1.00 57.25 1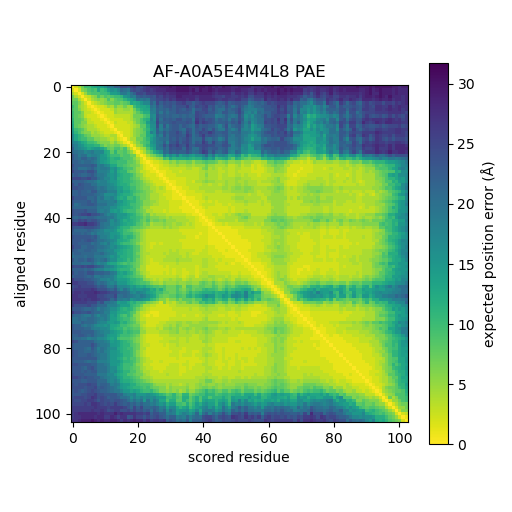00 ILE A O 1
ATOM 818 N N . GLN A 1 101 ? 25.931 2.932 -7.551 1.00 52.75 101 GLN A N 1
ATOM 819 C CA . GLN A 1 101 ? 27.207 3.093 -6.835 1.00 52.75 101 GLN A CA 1
ATOM 820 C C . GLN A 1 101 ? 28.284 2.054 -7.181 1.00 52.75 101 GLN A C 1
ATOM 822 O O . GLN A 1 101 ? 29.372 2.096 -6.609 1.00 52.75 101 GLN A O 1
ATOM 827 N N . VAL A 1 102 ? 28.018 1.145 -8.121 1.00 52.06 102 VAL A N 1
ATOM 828 C CA . VAL A 1 102 ? 29.022 0.200 -8.626 1.00 52.06 102 VAL A CA 1
ATOM 829 C C . VAL A 1 102 ? 29.619 0.739 -9.929 1.00 52.06 102 VAL A C 1
ATOM 831 O O . VAL A 1 102 ? 29.390 0.173 -10.992 1.00 52.06 102 VAL A O 1
ATOM 834 N N . PHE A 1 103 ? 30.358 1.847 -9.848 1.00 44.66 103 PHE A N 1
ATOM 835 C CA . PHE A 1 103 ? 31.277 2.309 -10.895 1.00 44.66 103 PHE A CA 1
ATOM 836 C C . PHE A 1 103 ? 32.497 2.991 -10.282 1.00 44.66 103 PHE A C 1
ATOM 838 O O . PHE A 1 103 ? 32.310 3.820 -9.362 1.00 44.66 103 PHE A O 1
#

Foldseek 3Di:
DPVVVVVVVVVVVVVVVVVPDDWDKDKDQAAPVLPPLCCDDVNPNVVCLCVVLVKDWADDDPVDPGRIIMITGDPVSVVVSNVVSVVSVVVVVVVVVVVVPPD

Mean predicted aligned error: 10.84 Å

InterPro domains:
  IPR004087 K Homology domain [SM00322] (22-90)
  IPR004088 K Homology domain, type 1 [PF00013] (29-86)
  IPR036612 K Homology domain, type 1 superfamily [G3DSA:3.30.1370.10] (14-101)
  IPR036612 K Homology domain, type 1 superfamily [SSF54791] (18-97)

Organism: NCBI:txid506608

Nearest PDB structures (foldseek):
  2cte-assembly1_A  TM=9.272E-01  e=6.326E-05  Homo sapiens
  6y2d-assembly2_B  TM=8.679E-01  e=1.546E-04  Homo sapiens
  2ctk-assembly1_A  TM=8.510E-01  e=2.418E-04  Homo sapiens
  3vke-assembly1_A  TM=8.800E-01  e=9.239E-04  Homo sapiens
  2jzx-assembly1_A  TM=7.387E-01  e=5.179E-03  Homo sapiens